Protein AF-A0A1Y2J841-F1 (afdb_monomer_lite)

Secondary structure (DSSP, 8-state):
---------------HHHH---S-------SSSP--SEEEEES-HHHHT---GGGGG--EEEEEETTEEEEE-

Radius of gyration: 13.22 Å; chains: 1; bounding box: 26×19×33 Å

F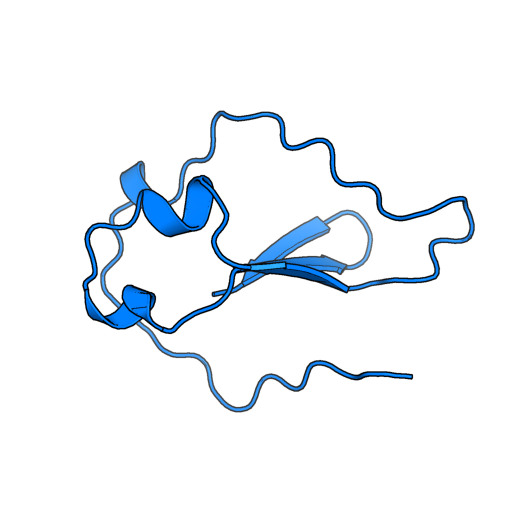oldseek 3Di:
DDDDDDDDDDDDDDDVVLVDDPDDDPDCQDDPVRPDQKDWPFCDPSLVSDPDPVSVPPTWMWGDDPPDIDIDD

pLDDT: mean 78.96, std 9.12, range [55.84, 90.81]

Structure (mmCIF, N/CA/C/O backbone):
data_AF-A0A1Y2J841-F1
#
_entry.id   AF-A0A1Y2J841-F1
#
loop_
_atom_site.group_PDB
_atom_site.id
_atom_site.type_symbol
_atom_site.label_atom_id
_atom_site.label_alt_id
_atom_site.label_comp_id
_atom_site.label_asym_id
_atom_site.label_entity_id
_atom_site.label_seq_id
_atom_site.pdbx_PDB_ins_code
_atom_site.Cartn_x
_atom_site.Cartn_y
_atom_site.Cartn_z
_atom_site.occupancy
_atom_site.B_iso_or_equiv
_atom_site.auth_seq_id
_atom_site.auth_comp_id
_atom_site.auth_asym_id
_atom_site.auth_atom_id
_atom_site.pdbx_PDB_model_num
ATOM 1 N N . MET A 1 1 ? -4.943 -3.282 -19.981 1.00 55.84 1 MET A N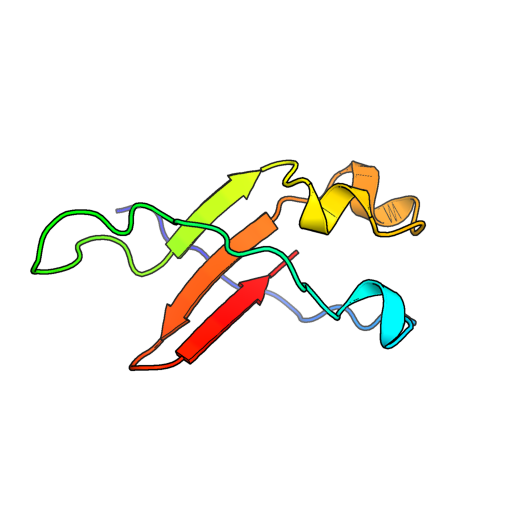 1
ATOM 2 C CA . MET A 1 1 ? -4.519 -2.298 -18.960 1.00 55.84 1 MET A CA 1
ATOM 3 C C . MET A 1 1 ? -5.554 -2.251 -17.850 1.00 55.84 1 MET A C 1
ATOM 5 O O . MET A 1 1 ? -6.739 -2.270 -18.155 1.00 55.84 1 MET A O 1
ATOM 9 N N . ARG A 1 2 ? -5.126 -2.209 -16.584 1.00 67.12 2 ARG A N 1
ATOM 10 C CA . ARG A 1 2 ? -5.993 -1.877 -15.443 1.00 67.12 2 ARG A CA 1
ATOM 11 C C . ARG A 1 2 ? -5.626 -0.464 -15.000 1.00 67.12 2 ARG A C 1
ATOM 13 O O . ARG A 1 2 ? -4.450 -0.199 -14.779 1.00 67.12 2 ARG A O 1
ATOM 20 N N . HIS A 1 3 ? -6.606 0.428 -14.924 1.00 73.50 3 HIS A N 1
ATOM 21 C CA . HIS A 1 3 ? -6.396 1.816 -14.514 1.00 73.50 3 HIS A CA 1
ATOM 22 C C . HIS A 1 3 ? -6.907 2.012 -13.087 1.00 73.50 3 HIS A C 1
ATOM 24 O O . HIS A 1 3 ? -8.000 1.552 -12.759 1.00 73.50 3 HIS A O 1
ATOM 30 N N . LEU A 1 4 ? -6.133 2.713 -12.259 1.00 77.75 4 LEU A N 1
ATOM 31 C CA . LEU A 1 4 ? -6.600 3.229 -10.976 1.00 77.75 4 LEU A CA 1
ATOM 32 C C . LEU A 1 4 ? -7.207 4.615 -11.220 1.00 77.75 4 LEU A C 1
ATOM 34 O O . LEU A 1 4 ? -6.533 5.499 -11.747 1.00 77.75 4 LEU A O 1
ATOM 38 N N . ARG A 1 5 ? -8.479 4.809 -10.861 1.00 84.44 5 ARG A N 1
ATOM 39 C CA . ARG A 1 5 ? -9.153 6.110 -10.953 1.00 84.44 5 ARG A CA 1
ATOM 40 C C . ARG A 1 5 ? -9.437 6.635 -9.554 1.00 84.44 5 ARG A C 1
ATOM 42 O O . ARG A 1 5 ? -10.235 6.050 -8.829 1.00 84.44 5 ARG A O 1
ATOM 49 N N . ILE A 1 6 ? -8.834 7.768 -9.210 1.00 83.81 6 ILE A N 1
ATOM 50 C CA . ILE A 1 6 ? -9.122 8.482 -7.964 1.00 83.81 6 ILE A CA 1
ATOM 51 C C . ILE A 1 6 ? -10.412 9.277 -8.178 1.00 83.81 6 ILE A C 1
ATOM 53 O O . ILE A 1 6 ? -10.463 10.166 -9.027 1.00 83.81 6 ILE A O 1
ATOM 57 N N . HIS A 1 7 ? -11.480 8.920 -7.462 1.00 87.56 7 HIS A N 1
ATOM 58 C CA . HIS A 1 7 ? -12.778 9.582 -7.619 1.00 87.56 7 HIS A CA 1
ATOM 59 C C . HIS A 1 7 ? -12.905 10.827 -6.739 1.00 87.56 7 HIS A 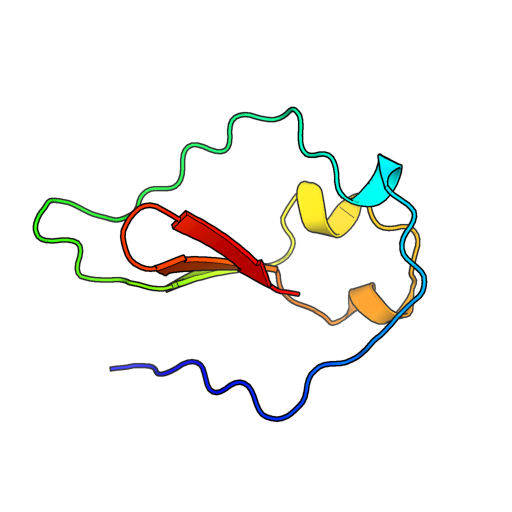C 1
ATOM 61 O O . HIS A 1 7 ? -13.343 11.877 -7.205 1.00 87.56 7 HIS A O 1
ATOM 67 N N . ARG A 1 8 ? -12.521 10.711 -5.464 1.00 85.69 8 ARG A N 1
ATOM 68 C CA . ARG A 1 8 ? -12.593 11.795 -4.486 1.00 85.69 8 ARG A CA 1
ATOM 69 C C . ARG A 1 8 ? -11.588 11.539 -3.357 1.00 85.69 8 ARG A C 1
ATOM 71 O O . ARG A 1 8 ? -11.518 10.398 -2.906 1.00 85.69 8 ARG A O 1
ATOM 78 N N . PRO A 1 9 ? -10.839 12.551 -2.888 1.00 84.25 9 PRO A N 1
ATOM 79 C CA . PRO A 1 9 ? -10.026 12.406 -1.688 1.00 84.25 9 PRO A CA 1
ATOM 80 C C . PRO A 1 9 ? -10.925 12.357 -0.448 1.00 84.25 9 PRO A C 1
ATOM 82 O O . PRO A 1 9 ? -11.903 13.105 -0.345 1.00 84.25 9 PRO A O 1
ATOM 85 N N . GLN A 1 10 ? -10.578 11.493 0.501 1.00 82.81 10 GLN A N 1
ATOM 86 C CA . GLN A 1 10 ? -11.148 11.495 1.843 1.00 82.81 10 GLN A CA 1
ATOM 87 C C . GLN A 1 10 ? -10.119 12.092 2.800 1.00 82.81 10 GLN A C 1
ATOM 89 O O . GLN A 1 10 ? -8.945 11.741 2.748 1.00 82.81 10 GLN A O 1
ATOM 94 N N . VAL A 1 11 ? -10.565 13.005 3.663 1.00 81.25 11 VAL A N 1
ATOM 95 C CA . VAL A 1 11 ? -9.722 13.597 4.702 1.00 81.25 11 VAL A CA 1
ATOM 96 C C . VAL A 1 11 ? -10.122 12.981 6.031 1.00 81.25 11 VAL A C 1
ATOM 98 O O . VAL A 1 11 ? -11.284 13.052 6.433 1.00 81.25 11 VAL A O 1
ATOM 101 N N . SER A 1 12 ? -9.160 12.371 6.705 1.00 78.75 12 SER A N 1
ATOM 102 C CA . SER A 1 12 ? -9.305 11.839 8.055 1.00 78.75 12 SER A CA 1
ATOM 103 C C . SER A 1 12 ? -8.172 12.355 8.924 1.00 78.75 12 SER A C 1
ATOM 105 O O . SER A 1 12 ? -7.079 12.629 8.433 1.00 78.75 12 SER A O 1
ATOM 107 N N . MET A 1 13 ? -8.429 12.469 10.225 1.00 82.62 13 MET A N 1
ATOM 108 C CA . MET A 1 13 ? -7.378 12.778 11.184 1.00 82.62 13 MET A CA 1
ATOM 109 C C . MET A 1 13 ? -6.457 11.559 11.311 1.00 82.62 13 MET A C 1
ATOM 111 O O . MET A 1 13 ? -6.890 10.473 11.705 1.00 82.62 13 MET A O 1
ATOM 115 N N . ILE A 1 14 ? -5.207 11.750 10.910 1.00 80.12 14 ILE A N 1
ATOM 116 C CA . ILE A 1 14 ? -4.116 10.781 10.974 1.00 80.12 14 ILE A CA 1
ATOM 117 C C . ILE A 1 14 ? -2.982 11.506 11.691 1.00 80.12 14 ILE A C 1
ATOM 119 O O . ILE A 1 14 ? -2.705 12.662 11.349 1.00 80.12 14 ILE A O 1
ATOM 123 N N . THR A 1 15 ? -2.373 10.887 12.701 1.00 80.50 15 THR A N 1
ATOM 124 C CA . THR A 1 15 ? -1.259 11.545 13.387 1.00 80.50 15 THR A CA 1
ATOM 125 C C . THR A 1 15 ? 0.024 11.373 12.569 1.00 80.50 15 THR A C 1
ATOM 127 O O . THR A 1 15 ? 0.151 10.406 11.816 1.00 80.50 15 THR A O 1
ATOM 130 N N . PRO A 1 16 ? 0.992 12.300 12.651 1.00 72.56 16 PRO A N 1
ATOM 131 C CA . PRO A 1 16 ? 2.250 12.166 11.915 1.00 72.56 16 PRO A CA 1
ATOM 132 C C . PRO A 1 16 ? 2.966 10.835 12.187 1.00 72.56 16 PRO A C 1
ATOM 134 O O . PRO A 1 16 ? 3.570 10.262 11.281 1.00 72.56 16 PRO A O 1
ATOM 137 N N . GLU A 1 17 ? 2.863 10.322 13.412 1.00 73.56 17 GLU A N 1
ATOM 138 C CA . GLU A 1 17 ? 3.461 9.057 13.846 1.00 73.56 17 GLU A CA 1
ATOM 139 C C . GLU A 1 17 ? 2.882 7.845 13.102 1.00 73.56 17 GLU A C 1
ATOM 141 O O . GLU A 1 17 ? 3.620 6.895 12.844 1.00 73.56 17 GLU A O 1
ATOM 146 N N . ASP A 1 18 ? 1.609 7.899 12.695 1.00 70.81 18 ASP A N 1
ATOM 147 C CA . ASP A 1 18 ? 0.972 6.861 11.873 1.00 70.81 18 ASP A CA 1
ATOM 148 C C . ASP A 1 18 ? 1.525 6.854 10.433 1.00 70.81 18 ASP A C 1
ATOM 150 O O . ASP A 1 18 ? 1.523 5.826 9.754 1.00 70.81 18 ASP A O 1
ATOM 154 N N . VAL A 1 19 ? 1.994 8.010 9.947 1.00 72.75 19 VAL A N 1
ATOM 155 C CA . VAL A 1 19 ? 2.429 8.199 8.553 1.00 72.75 19 VAL A CA 1
ATOM 156 C C . VAL A 1 19 ? 3.897 7.839 8.366 1.00 72.75 19 VAL A C 1
ATOM 158 O O . VAL A 1 19 ? 4.253 7.273 7.328 1.00 72.75 19 VAL A O 1
ATOM 161 N N . TYR A 1 20 ? 4.758 8.163 9.337 1.00 69.06 20 TYR A N 1
ATOM 162 C CA . TYR A 1 20 ? 6.196 7.949 9.199 1.00 69.06 20 TYR A CA 1
ATOM 163 C C . TYR A 1 20 ? 6.531 6.466 9.052 1.00 69.06 20 TYR A C 1
ATOM 165 O O . TYR A 1 20 ? 6.533 5.687 10.007 1.00 69.06 20 TYR A O 1
ATOM 173 N N . ASN A 1 21 ? 6.875 6.080 7.826 1.00 63.25 21 ASN A N 1
ATOM 174 C CA . ASN A 1 21 ? 7.362 4.749 7.551 1.00 63.25 21 ASN A CA 1
ATOM 175 C C . ASN A 1 21 ? 8.892 4.717 7.592 1.00 63.25 21 ASN A C 1
ATOM 177 O O . ASN A 1 21 ? 9.557 5.151 6.657 1.00 63.25 21 ASN A O 1
ATOM 181 N N . PHE A 1 22 ? 9.451 4.176 8.674 1.00 61.28 22 PHE A N 1
ATOM 182 C CA . PHE A 1 22 ? 10.891 3.923 8.788 1.00 61.28 22 PHE A CA 1
ATOM 183 C C . PHE A 1 22 ? 11.322 2.590 8.150 1.00 61.28 22 PHE A C 1
ATOM 185 O O . PHE A 1 22 ? 12.499 2.239 8.224 1.00 61.28 22 PHE A O 1
ATOM 192 N N . SER A 1 23 ? 10.399 1.815 7.559 1.00 62.59 23 SER A N 1
ATOM 193 C CA . SER A 1 23 ? 10.756 0.560 6.893 1.00 62.59 23 SER A CA 1
ATOM 194 C C . SER A 1 23 ? 11.182 0.783 5.444 1.00 62.59 23 SER A C 1
ATOM 196 O O . SER A 1 23 ? 10.567 1.536 4.690 1.00 62.59 23 SER A O 1
ATOM 198 N N . PHE A 1 24 ? 12.240 0.080 5.042 1.00 58.81 24 PHE A N 1
ATOM 199 C CA . PHE A 1 24 ? 12.659 -0.006 3.649 1.00 58.81 24 PHE A CA 1
ATOM 200 C C . PHE A 1 24 ? 11.799 -1.049 2.936 1.00 58.81 24 PHE A C 1
ATOM 202 O O . PHE A 1 24 ? 12.100 -2.240 2.965 1.00 58.81 24 PHE A O 1
ATOM 209 N N . ASP A 1 25 ? 10.723 -0.610 2.293 1.00 63.12 25 ASP A N 1
ATOM 210 C CA . ASP A 1 25 ? 9.964 -1.481 1.399 1.00 63.12 25 ASP A CA 1
ATOM 211 C C . ASP A 1 25 ? 10.686 -1.579 0.052 1.00 63.12 25 ASP A C 1
ATOM 213 O O . ASP A 1 25 ? 10.688 -0.642 -0.753 1.00 63.12 25 ASP A O 1
ATOM 217 N N . THR A 1 26 ? 11.285 -2.735 -0.217 1.00 68.62 26 THR A N 1
ATOM 218 C CA . THR A 1 26 ? 11.771 -3.078 -1.556 1.00 68.62 26 THR A CA 1
ATOM 219 C C . THR A 1 26 ? 10.581 -3.495 -2.409 1.00 68.62 26 THR A C 1
ATOM 221 O O . THR A 1 26 ? 10.119 -4.629 -2.361 1.00 68.62 26 THR A O 1
ATOM 224 N N . ILE A 1 27 ? 10.041 -2.550 -3.176 1.00 75.50 27 ILE A N 1
ATOM 225 C CA . ILE A 1 27 ? 8.975 -2.850 -4.132 1.00 75.50 27 ILE A CA 1
ATOM 226 C C . ILE A 1 27 ? 9.580 -3.196 -5.473 1.00 75.50 27 ILE A C 1
ATOM 228 O O . ILE A 1 27 ? 10.365 -2.432 -6.037 1.00 75.50 27 ILE A O 1
ATOM 232 N N . ASP A 1 28 ? 9.171 -4.351 -5.980 1.00 73.75 28 ASP A N 1
ATOM 233 C CA . ASP A 1 28 ? 9.458 -4.756 -7.341 1.00 73.75 28 ASP A CA 1
ATOM 234 C C . ASP A 1 28 ? 8.573 -3.957 -8.306 1.00 73.75 28 ASP A C 1
ATOM 236 O O . ASP A 1 28 ? 7.397 -4.251 -8.522 1.00 73.75 28 ASP A O 1
ATOM 240 N N . TRP A 1 29 ? 9.151 -2.896 -8.865 1.00 76.19 29 TRP A N 1
ATOM 241 C CA . TRP A 1 29 ? 8.534 -2.066 -9.904 1.00 76.19 29 TRP A CA 1
ATOM 242 C C . TRP A 1 29 ? 8.618 -2.699 -11.304 1.00 76.19 29 TRP A C 1
ATOM 244 O O . TRP A 1 29 ? 8.195 -2.084 -12.291 1.00 76.19 29 TRP A O 1
ATOM 254 N N . GLY A 1 30 ? 9.168 -3.911 -11.400 1.00 71.00 30 GLY A N 1
ATOM 255 C CA . GLY A 1 30 ? 9.492 -4.582 -12.647 1.00 71.00 30 GLY A CA 1
ATOM 256 C C . GLY A 1 30 ? 10.771 -4.049 -13.311 1.00 71.00 30 GLY A C 1
ATOM 257 O O . GLY A 1 30 ? 11.327 -3.017 -12.913 1.00 71.00 30 GLY A O 1
ATOM 258 N N . PRO A 1 31 ? 11.260 -4.749 -14.350 1.00 69.81 31 PRO A N 1
ATOM 259 C CA . PRO A 1 31 ? 12.467 -4.364 -15.073 1.00 69.81 31 PRO A CA 1
ATOM 260 C C . PRO A 1 31 ? 12.273 -3.045 -15.847 1.00 69.81 31 PRO A C 1
ATOM 262 O O . PRO A 1 31 ? 11.162 -2.748 -16.296 1.00 69.81 31 PRO A O 1
ATOM 265 N N . PRO A 1 32 ? 13.338 -2.249 -16.062 1.00 67.31 32 PRO A N 1
ATOM 266 C CA . PRO A 1 32 ? 13.296 -1.120 -16.986 1.00 67.31 32 PRO A CA 1
ATOM 267 C C . PRO A 1 32 ? 12.987 -1.583 -18.426 1.00 67.31 32 PRO A C 1
ATOM 269 O O . PRO A 1 32 ? 13.574 -2.572 -18.867 1.00 67.31 32 PRO A O 1
ATOM 272 N N . PRO A 1 33 ? 12.140 -0.870 -19.196 1.00 62.72 33 PRO A N 1
ATOM 273 C CA . PRO A 1 33 ? 11.328 0.282 -18.796 1.00 62.72 33 PRO A CA 1
ATOM 274 C C . PRO A 1 33 ? 10.142 -0.145 -17.913 1.00 62.72 33 PRO A C 1
ATOM 276 O O . PRO A 1 33 ? 9.382 -1.038 -18.284 1.00 62.72 33 PRO A O 1
ATOM 279 N N . ARG A 1 34 ? 9.982 0.512 -16.750 1.00 65.31 34 ARG A N 1
ATOM 280 C CA . ARG A 1 34 ? 8.954 0.176 -15.747 1.00 65.31 34 ARG A CA 1
ATOM 281 C C . ARG A 1 34 ? 7.570 0.190 -16.403 1.00 65.31 34 ARG A C 1
ATOM 283 O O . ARG A 1 34 ? 7.127 1.220 -16.903 1.00 65.31 34 ARG A O 1
ATOM 290 N N . GLN A 1 35 ? 6.894 -0.957 -16.406 1.00 60.75 35 GLN A N 1
ATOM 291 C CA . GLN A 1 35 ? 5.588 -1.119 -17.060 1.00 60.75 35 GLN A CA 1
ATOM 292 C C . GLN A 1 35 ? 4.412 -0.746 -16.145 1.00 60.75 35 GLN A C 1
ATOM 294 O O . GLN A 1 35 ? 3.292 -0.558 -16.623 1.00 60.75 35 GLN A O 1
ATOM 299 N N . ALA A 1 36 ? 4.653 -0.629 -14.836 1.00 63.38 36 ALA A N 1
ATOM 300 C CA . ALA A 1 36 ? 3.634 -0.332 -13.841 1.00 63.38 36 ALA A CA 1
ATOM 301 C C . ALA A 1 36 ? 3.958 0.971 -13.097 1.00 63.38 36 ALA A C 1
ATOM 303 O O . ALA A 1 36 ? 4.934 1.055 -12.359 1.00 63.38 36 ALA A O 1
ATOM 304 N N . ALA A 1 37 ? 3.097 1.977 -13.262 1.00 77.88 37 ALA A N 1
ATOM 305 C CA . ALA A 1 37 ? 3.119 3.196 -12.449 1.00 77.88 37 ALA A CA 1
ATOM 306 C C . ALA A 1 37 ? 2.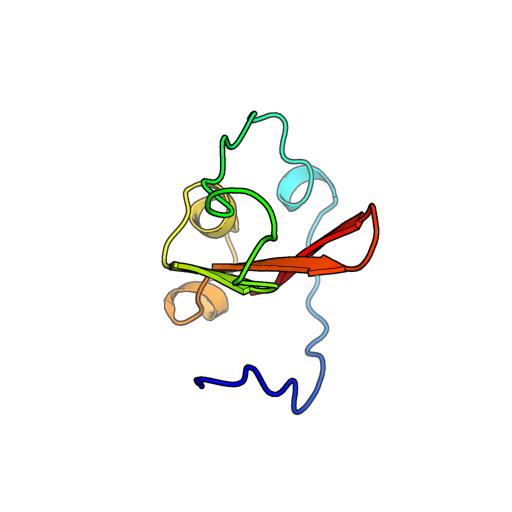445 2.998 -11.078 1.00 77.88 37 ALA A C 1
ATOM 308 O O . ALA A 1 37 ? 2.516 3.879 -10.228 1.00 77.88 37 ALA A O 1
ATOM 309 N N . VAL A 1 38 ? 1.763 1.862 -10.871 1.00 84.31 38 VAL A N 1
ATOM 310 C CA . VAL A 1 38 ? 0.960 1.558 -9.679 1.00 84.31 38 VAL A CA 1
ATOM 311 C C . VAL A 1 38 ? 1.148 0.099 -9.281 1.00 84.31 38 VAL A C 1
ATOM 313 O O . VAL A 1 38 ? 0.987 -0.787 -10.123 1.00 84.31 38 VAL A O 1
ATOM 316 N N . VAL A 1 39 ? 1.389 -0.152 -7.999 1.00 85.44 39 VAL A N 1
ATOM 317 C CA . VAL A 1 39 ? 1.410 -1.490 -7.398 1.00 85.44 39 VAL A CA 1
ATOM 318 C C . VAL A 1 39 ? 0.354 -1.550 -6.297 1.00 85.44 39 VAL A C 1
ATOM 320 O O . VAL A 1 39 ? 0.267 -0.651 -5.465 1.00 85.44 39 VAL A O 1
ATOM 323 N N . ASN A 1 40 ? -0.465 -2.603 -6.294 1.00 87.06 40 ASN A N 1
ATOM 324 C CA . ASN A 1 40 ? -1.368 -2.891 -5.181 1.00 87.06 40 ASN A CA 1
ATOM 325 C C . ASN A 1 40 ? -0.627 -3.762 -4.162 1.00 87.06 40 ASN A C 1
ATOM 327 O O . ASN A 1 40 ? -0.257 -4.892 -4.474 1.00 87.06 40 ASN A O 1
ATOM 331 N N . LEU A 1 41 ? -0.432 -3.231 -2.961 1.00 87.25 41 LEU A N 1
ATOM 332 C CA . LEU A 1 41 ? 0.234 -3.885 -1.835 1.00 87.25 41 LEU A CA 1
ATOM 333 C C . LEU A 1 41 ? -0.776 -4.509 -0.856 1.00 87.25 41 LEU A C 1
ATOM 335 O O . LEU A 1 41 ? -0.384 -5.157 0.111 1.00 87.25 41 LEU A O 1
ATOM 339 N N . GLY A 1 42 ? -2.080 -4.337 -1.099 1.00 89.62 42 GLY A N 1
ATOM 340 C CA . GLY A 1 42 ? -3.151 -4.952 -0.324 1.00 89.62 42 GLY A CA 1
ATOM 341 C C . GLY A 1 42 ? -3.139 -4.507 1.138 1.00 89.62 42 GLY A C 1
ATOM 342 O O . GLY A 1 42 ? -3.198 -3.317 1.438 1.00 89.62 42 GLY A O 1
ATOM 343 N N . LYS A 1 43 ? -3.090 -5.471 2.059 1.00 89.62 43 LYS A N 1
ATOM 344 C CA . LYS A 1 43 ? -3.004 -5.238 3.509 1.00 89.62 43 LYS A CA 1
ATOM 345 C C . LYS A 1 43 ? -1.552 -5.132 3.961 1.00 89.62 43 LYS A C 1
ATOM 347 O O . LYS A 1 43 ? -1.079 -5.983 4.706 1.00 89.62 43 LYS A O 1
ATOM 352 N N . SER A 1 44 ? -0.855 -4.113 3.462 1.00 86.50 44 SER A N 1
ATOM 353 C CA . SER A 1 44 ? 0.543 -3.863 3.815 1.00 86.50 44 SER A CA 1
ATOM 354 C C . SER A 1 44 ? 0.717 -3.656 5.321 1.00 86.50 44 SER A C 1
ATOM 356 O O . SER A 1 44 ? -0.183 -3.157 6.000 1.00 86.50 44 SER A O 1
ATOM 358 N N . ASP A 1 45 ? 1.904 -3.972 5.837 1.00 84.94 45 ASP A N 1
ATOM 359 C CA . ASP A 1 45 ? 2.236 -3.722 7.243 1.00 84.94 45 ASP A CA 1
ATOM 360 C C . ASP A 1 45 ? 2.120 -2.240 7.599 1.00 84.94 45 ASP A C 1
ATOM 362 O O . ASP A 1 45 ? 1.683 -1.909 8.694 1.00 84.94 45 ASP A O 1
ATOM 366 N N . TRP A 1 46 ? 2.440 -1.346 6.659 1.00 84.75 46 TRP A N 1
ATOM 367 C CA . TRP A 1 46 ? 2.207 0.088 6.811 1.00 84.75 46 TRP A CA 1
ATOM 368 C C . TRP A 1 46 ? 0.717 0.410 7.003 1.00 84.75 46 TRP A C 1
ATOM 370 O O . TRP A 1 46 ? 0.369 1.073 7.974 1.00 84.75 46 TRP A O 1
ATOM 380 N N . LEU A 1 47 ? -0.178 -0.128 6.162 1.00 87.00 47 LEU A N 1
ATOM 381 C CA . LEU A 1 47 ? -1.627 0.069 6.305 1.00 87.00 47 LEU A CA 1
ATOM 382 C C . LEU A 1 47 ? -2.172 -0.524 7.614 1.00 87.00 47 LEU A C 1
ATOM 384 O O . LEU A 1 47 ? -3.100 0.025 8.202 1.00 87.00 47 LEU A O 1
ATOM 388 N N . ASN A 1 48 ? -1.597 -1.627 8.090 1.00 85.75 48 ASN A N 1
ATOM 389 C CA . ASN A 1 48 ? -2.029 -2.271 9.332 1.00 85.75 48 ASN A CA 1
ATOM 390 C C . ASN A 1 48 ? -1.576 -1.523 10.601 1.00 85.75 48 ASN A C 1
ATOM 392 O O . ASN A 1 48 ? -2.061 -1.849 11.683 1.00 85.75 48 ASN A O 1
ATOM 396 N N . ARG A 1 49 ? -0.676 -0.530 10.502 1.00 84.06 49 ARG A N 1
ATOM 397 C CA . ARG A 1 49 ? -0.273 0.312 11.648 1.00 84.06 49 ARG A CA 1
ATOM 398 C C . ARG A 1 49 ? -1.334 1.338 12.034 1.00 84.06 49 ARG A C 1
ATOM 400 O O . ARG A 1 49 ? -1.370 1.764 13.183 1.00 84.06 49 ARG A O 1
ATOM 407 N N . PHE A 1 50 ? -2.201 1.711 11.098 1.00 85.31 50 PHE A N 1
ATOM 408 C CA . PHE A 1 50 ? -3.259 2.678 11.344 1.00 85.31 50 PHE A CA 1
ATOM 409 C C . PHE A 1 50 ? -4.323 2.092 12.283 1.00 85.31 50 PHE A C 1
ATOM 411 O O . PHE A 1 50 ? -4.962 1.084 11.975 1.00 85.31 50 PHE A O 1
ATOM 418 N N . ALA A 1 51 ? -4.566 2.753 13.417 1.00 80.50 51 ALA A N 1
ATOM 419 C CA . ALA A 1 51 ? -5.581 2.342 14.394 1.00 80.50 51 ALA A CA 1
ATOM 420 C C . ALA A 1 51 ? -7.031 2.584 13.913 1.00 80.50 51 ALA A C 1
ATOM 422 O O . ALA A 1 51 ? -8.001 2.153 14.545 1.00 80.50 51 ALA A O 1
ATOM 423 N N . GLN A 1 52 ? -7.207 3.296 12.800 1.00 82.75 52 GLN A N 1
ATOM 424 C CA . GLN A 1 52 ? -8.494 3.700 12.257 1.00 82.75 52 GLN A CA 1
ATOM 425 C C . GLN A 1 52 ? -9.270 2.503 11.675 1.00 82.75 52 GLN A C 1
ATOM 427 O O . GLN A 1 52 ? -8.998 2.015 10.578 1.00 82.75 52 GLN A O 1
ATOM 432 N N . THR A 1 53 ? -10.340 2.088 12.359 1.00 83.50 53 THR A N 1
ATOM 433 C CA . THR A 1 53 ? -11.162 0.917 11.987 1.00 83.50 53 THR A CA 1
ATOM 434 C C . THR A 1 53 ? -11.808 0.998 10.601 1.00 83.50 53 THR A C 1
ATOM 436 O O . THR A 1 53 ? -12.080 -0.032 9.985 1.00 83.50 53 THR A O 1
ATOM 439 N N . HIS A 1 54 ? -12.032 2.200 10.063 1.00 84.19 54 HIS A N 1
ATOM 440 C CA . HIS A 1 54 ? -12.584 2.360 8.716 1.00 84.19 54 HIS A CA 1
ATOM 441 C C . HIS A 1 54 ? -11.617 1.883 7.616 1.00 84.19 54 HIS A C 1
ATOM 443 O O . HIS A 1 54 ? -12.070 1.498 6.538 1.00 84.19 54 HIS A O 1
ATOM 449 N N . LEU A 1 55 ? -10.310 1.812 7.900 1.00 87.31 55 LEU A N 1
ATOM 450 C CA . LEU A 1 55 ? -9.284 1.339 6.963 1.00 87.31 55 LEU A CA 1
ATOM 451 C C . LEU A 1 55 ? -9.213 -0.195 6.858 1.00 87.31 55 LEU A C 1
ATOM 453 O O . LEU A 1 55 ? -8.575 -0.740 5.951 1.00 87.31 55 LEU A O 1
ATOM 457 N N . VAL A 1 56 ? -9.955 -0.926 7.701 1.00 85.31 56 VAL A N 1
ATOM 458 C CA . VAL A 1 56 ? -10.035 -2.401 7.678 1.00 85.31 56 VAL A CA 1
ATOM 459 C C . VAL A 1 56 ? -10.521 -2.935 6.327 1.00 85.31 56 VAL A C 1
ATOM 461 O O . VAL A 1 56 ? -10.190 -4.060 5.957 1.00 85.31 56 VAL A O 1
ATOM 464 N N . ARG A 1 57 ? -11.221 -2.132 5.519 1.00 87.62 57 ARG A N 1
ATOM 465 C CA . ARG A 1 57 ? -11.658 -2.512 4.161 1.00 87.62 57 ARG A CA 1
ATOM 466 C C . ARG A 1 57 ? -10.866 -1.846 3.026 1.00 87.62 57 ARG A C 1
ATOM 468 O O . ARG A 1 57 ? -11.131 -2.155 1.870 1.00 87.62 57 ARG A O 1
ATOM 475 N N . CYS A 1 58 ? -9.893 -0.990 3.336 1.00 90.00 58 CYS A N 1
ATOM 476 C CA . CYS A 1 58 ? -9.081 -0.283 2.339 1.00 90.00 58 CYS A CA 1
ATOM 477 C C . CYS A 1 58 ? -7.899 -1.129 1.840 1.00 90.00 58 CYS A C 1
ATOM 479 O O . CYS A 1 58 ? -7.610 -2.187 2.403 1.00 90.00 58 CYS 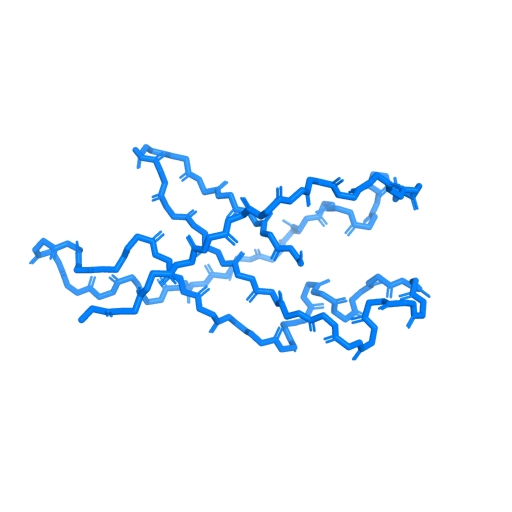A O 1
ATOM 481 N N . SER A 1 59 ? -7.227 -0.698 0.774 1.00 90.81 59 SER A N 1
ATOM 482 C CA . SER A 1 59 ? -6.043 -1.382 0.234 1.00 90.81 59 SER A CA 1
ATOM 483 C C . SER A 1 59 ? -4.936 -0.375 0.001 1.00 90.81 59 SER A C 1
ATOM 485 O O . SER A 1 59 ? -5.184 0.704 -0.515 1.00 90.81 59 SER A O 1
ATOM 487 N N . HIS A 1 60 ? -3.713 -0.751 0.338 1.00 90.00 60 HIS A N 1
ATOM 488 C CA . HIS A 1 60 ? -2.553 0.080 0.093 1.00 90.00 60 HIS A CA 1
ATOM 489 C C . HIS A 1 60 ? -2.145 -0.010 -1.378 1.00 90.00 60 HIS A C 1
ATOM 491 O O . HIS A 1 60 ? -1.845 -1.096 -1.881 1.00 90.00 60 HIS A O 1
ATOM 497 N N . PHE A 1 61 ? -2.091 1.125 -2.060 1.00 88.88 61 PHE A N 1
ATOM 498 C CA . PHE A 1 61 ? -1.509 1.258 -3.386 1.00 88.88 61 PHE A CA 1
ATOM 499 C C . PHE A 1 61 ? -0.283 2.148 -3.302 1.00 88.88 61 PHE A C 1
ATOM 501 O O . PHE A 1 61 ? -0.343 3.217 -2.703 1.00 88.88 61 PHE A O 1
ATOM 508 N N . ARG A 1 62 ? 0.793 1.756 -3.980 1.00 88.00 62 ARG A N 1
ATOM 509 C CA . ARG A 1 62 ? 1.943 2.631 -4.172 1.00 88.00 62 ARG A CA 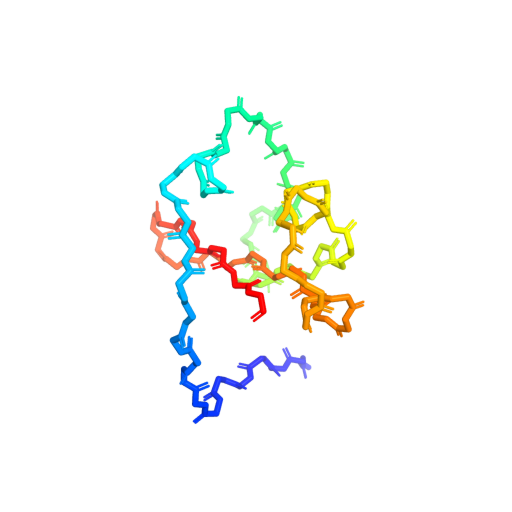1
ATOM 510 C C . ARG A 1 62 ? 2.059 3.032 -5.626 1.00 88.00 62 ARG A C 1
ATOM 512 O O . ARG A 1 62 ? 2.030 2.194 -6.528 1.00 88.00 62 ARG A O 1
ATOM 519 N N . LEU A 1 63 ? 2.192 4.329 -5.832 1.00 86.94 63 LEU A N 1
ATOM 520 C CA . LEU A 1 63 ? 2.359 4.969 -7.122 1.00 86.94 63 LEU A CA 1
ATOM 521 C C . LEU A 1 63 ? 3.785 5.470 -7.273 1.00 86.94 63 LEU A C 1
ATOM 523 O O . LEU A 1 63 ? 4.345 6.052 -6.345 1.00 86.94 63 LEU A O 1
ATOM 527 N N . MET A 1 64 ? 4.334 5.294 -8.467 1.00 83.38 64 MET A N 1
ATOM 528 C CA . MET A 1 64 ? 5.515 6.019 -8.904 1.00 83.38 64 MET A CA 1
ATOM 529 C C . MET A 1 64 ? 5.074 7.109 -9.875 1.00 83.38 64 MET A C 1
ATOM 531 O O . MET A 1 64 ? 4.485 6.820 -10.920 1.00 83.38 64 MET A O 1
ATOM 535 N N . PHE A 1 65 ? 5.375 8.358 -9.537 1.00 80.19 65 PHE A N 1
ATOM 536 C CA . PHE A 1 65 ? 5.086 9.511 -10.376 1.00 80.19 65 PHE A CA 1
ATOM 537 C C . PHE A 1 65 ? 6.353 10.354 -10.522 1.00 80.19 65 PHE A C 1
ATOM 539 O O . PHE A 1 65 ? 6.792 10.991 -9.568 1.00 80.19 65 PHE A O 1
ATOM 546 N N . TYR A 1 66 ? 6.960 10.325 -11.714 1.00 79.25 66 TYR A N 1
ATOM 547 C CA . TYR A 1 66 ? 8.321 10.830 -11.942 1.00 79.25 66 TYR A CA 1
ATOM 548 C C . TYR A 1 66 ? 9.312 10.211 -10.939 1.00 79.25 66 TYR A C 1
ATOM 550 O O . TYR A 1 66 ? 9.393 8.988 -10.853 1.00 79.25 66 TYR A O 1
ATOM 558 N N . ASP A 1 67 ? 10.016 11.033 -10.160 1.00 77.88 67 ASP A N 1
ATOM 559 C CA . ASP A 1 67 ? 10.976 10.607 -9.135 1.00 77.88 67 ASP A CA 1
ATOM 560 C C . ASP A 1 67 ? 10.357 10.523 -7.728 1.00 77.88 67 ASP A C 1
ATOM 562 O O . ASP A 1 67 ? 11.069 10.407 -6.731 1.00 77.88 67 ASP A O 1
ATOM 566 N N . GLN A 1 68 ? 9.026 10.601 -7.628 1.00 78.75 68 GLN A N 1
ATOM 567 C CA . GLN A 1 68 ? 8.300 10.562 -6.362 1.00 78.75 68 GLN A CA 1
ATOM 568 C C . GLN A 1 68 ? 7.542 9.248 -6.181 1.00 78.75 68 GLN A C 1
ATOM 570 O O . GLN A 1 68 ? 6.965 8.688 -7.118 1.00 78.75 68 GLN A O 1
ATOM 575 N N . ILE A 1 69 ? 7.525 8.783 -4.933 1.00 83.88 69 ILE A N 1
ATOM 576 C CA . ILE A 1 69 ? 6.703 7.670 -4.470 1.00 83.88 69 ILE A CA 1
ATOM 577 C C . ILE A 1 69 ? 5.524 8.250 -3.695 1.00 83.88 69 ILE A C 1
ATOM 579 O O . ILE A 1 69 ? 5.715 9.078 -2.806 1.00 83.88 69 ILE A O 1
ATOM 583 N N . ILE A 1 70 ? 4.317 7.811 -4.037 1.00 85.00 70 ILE A N 1
ATOM 584 C CA . ILE A 1 70 ? 3.078 8.238 -3.387 1.00 85.00 70 ILE A CA 1
ATOM 585 C C . ILE A 1 70 ? 2.355 6.996 -2.869 1.00 85.00 70 ILE A C 1
ATOM 587 O O . ILE A 1 70 ? 2.040 6.095 -3.648 1.00 85.00 70 ILE A O 1
ATOM 591 N N . ASP A 1 71 ? 2.067 6.975 -1.571 1.00 86.94 71 ASP A N 1
ATOM 592 C CA . ASP A 1 71 ? 1.242 5.952 -0.932 1.00 86.94 71 ASP A CA 1
ATOM 593 C C . ASP A 1 71 ? -0.223 6.398 -0.886 1.00 86.94 71 ASP A C 1
ATOM 595 O O . ASP A 1 71 ? -0.540 7.525 -0.502 1.00 86.94 71 ASP A O 1
ATOM 599 N N . LEU A 1 72 ? -1.121 5.510 -1.307 1.00 87.69 72 LEU A N 1
ATOM 600 C CA . LEU A 1 72 ? -2.569 5.695 -1.288 1.00 87.69 72 LEU A CA 1
ATOM 601 C C . LEU A 1 72 ? -3.234 4.567 -0.509 1.00 87.69 72 LEU A C 1
ATOM 603 O O . LEU A 1 72 ? -2.837 3.407 -0.619 1.00 87.69 72 LEU A O 1
ATOM 607 N N . ILE A 1 73 ? -4.292 4.909 0.218 1.00 87.81 73 ILE A N 1
ATOM 608 C CA . ILE A 1 73 ? -5.158 3.976 0.947 1.00 87.81 73 ILE A CA 1
ATOM 609 C C . ILE A 1 73 ? -6.558 3.990 0.329 1.00 87.81 73 ILE A C 1
ATOM 611 O O . ILE A 1 73 ? -6.993 5.089 -0.088 1.00 87.81 73 ILE A O 1
#

Organism: Bradyrhizobium japonicum (NCBI:txid375)

Sequence (73 aa):
MRHLRIHRPQVSMITPEDVYNFSFDTIDWGPPPRQAAVVNLGKSDWLNRFAQTHLVRCSHFRLMFYDQIIDLI